Protein AF-K2MQB1-F1 (afdb_monomer)

Foldseek 3Di:
DAQWWFWWAAPNDIFIDRDPVRCVVRVTHTDGTDGDDDLQPPDLPQQPDDQQQFWFWWDDDPDIFIDSDPRVCVNVSTHTPGTDGD

Nearest PDB structures (foldseek):
  4hgu-assembly1_A  TM=8.302E-01  e=1.096E-01  Galleria mellonella
  1gph-assembly1_1  TM=7.664E-01  e=2.866E+00  Bacillus subtilis
  4xwj-assembly1_B  TM=3.322E-01  e=8.181E+00  Escherichia coli K-12

Secondary structure (DSSP, 8-state):
-----EEEEETTEEEEESSHHHHHHTT-EEEEES----TT---------------EEEEETTEEEEESSHHHHHHTT-EEEEES--

Sequence (86 aa):
MEYRPVCARVAGRERTFGNMCAARAAGARFLHPGECRPQSNRPDRPQICTREYRPVCARRGGSVRTFGNACSARAEGYRVLGPGAC

Radius of gyration: 17.72 Å; Cα contacts (8 Å, |Δi|>4): 165; chains: 1; bounding box: 41×20×48 Å

InterPro domains:
  IPR002350 Kazal domain [PF07648] (46-74)
  IPR002350 Kazal domain [PS51465] (1-38)
  IPR036058 Kazal domain superfamily [SSF100895] (2-38)
  IPR036058 Kazal domain superfamily [SSF100895] (43-86)
  IPR053265 Serine protease inhibitor [PTHR21131] (35-85)

pLDDT: mean 82.73, std 11.7, range [46.97, 93.75]

Solvent-accessible surface area (backbone atoms only — not comparable to full-atom values): 5053 Å² total; per-residue (Å²): 135,76,84,49,36,21,16,20,38,39,96,90,40,80,40,61,24,58,19,65,67,59,26,53,76,64,68,25,48,79,75,50,84,37,63,55,74,62,88,75,76,60,77,92,55,89,63,89,58,74,91,59,81,49,41,18,19,23,35,47,93,94,48,74,49,63,26,57,21,66,54,56,30,48,58,76,54,27,46,75,77,44,84,38,74,112

Structure (mmCIF, N/CA/C/O backbone):
data_AF-K2MQB1-F1
#
_entry.id   AF-K2MQB1-F1
#
loop_
_atom_site.group_PDB
_atom_site.id
_atom_site.type_symbol
_atom_site.label_atom_id
_atom_site.label_alt_id
_atom_site.label_comp_id
_atom_site.label_asym_id
_atom_site.label_entity_id
_atom_site.label_seq_id
_atom_site.pdbx_PDB_ins_code
_atom_site.Cartn_x
_atom_site.Cartn_y
_atom_site.Cartn_z
_atom_site.occupancy
_atom_site.B_iso_or_equiv
_atom_site.auth_seq_id
_atom_site.auth_comp_id
_atom_site.auth_asym_id
_atom_site.auth_atom_id
_atom_site.pdbx_PDB_model_num
ATOM 1 N N . MET A 1 1 ? -1.162 -5.354 -30.795 1.00 63.53 1 MET A N 1
ATOM 2 C CA . MET A 1 1 ? -0.636 -5.574 -29.428 1.00 63.53 1 MET A CA 1
ATOM 3 C C . MET A 1 1 ? -1.774 -6.083 -28.571 1.00 63.53 1 MET A C 1
ATOM 5 O O . MET A 1 1 ? -2.805 -5.429 -28.535 1.00 63.53 1 MET A O 1
ATOM 9 N N . GLU A 1 2 ? -1.616 -7.238 -27.931 1.00 80.88 2 GLU A N 1
ATOM 10 C CA . GLU A 1 2 ? -2.664 -7.808 -27.080 1.00 80.88 2 GLU A CA 1
ATOM 11 C C . GLU A 1 2 ? -2.536 -7.286 -25.641 1.00 80.88 2 GLU A C 1
ATOM 13 O O . GLU A 1 2 ? -1.425 -7.168 -25.109 1.00 80.88 2 GLU A O 1
ATOM 18 N N . TYR A 1 3 ? -3.668 -6.935 -25.030 1.00 84.62 3 TYR A N 1
ATOM 19 C CA . TYR A 1 3 ? -3.736 -6.465 -23.649 1.00 84.62 3 TYR A CA 1
ATOM 20 C C . TY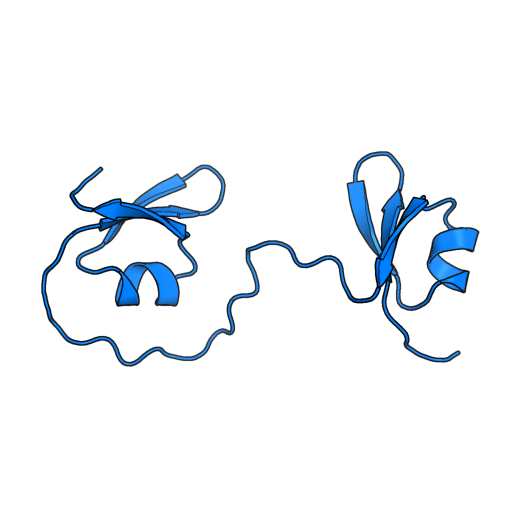R A 1 3 ? -3.819 -7.671 -22.705 1.00 84.62 3 TYR A C 1
ATOM 22 O O . TYR A 1 3 ? -4.861 -8.306 -22.567 1.00 84.62 3 TYR A O 1
ATOM 30 N N . ARG A 1 4 ? -2.692 -8.001 -22.073 1.00 90.31 4 ARG A N 1
ATOM 31 C CA . ARG A 1 4 ? -2.546 -9.074 -21.080 1.00 90.31 4 ARG A CA 1
ATOM 32 C C . ARG A 1 4 ? -1.786 -8.514 -19.880 1.00 90.31 4 ARG A C 1
ATOM 34 O O . ARG A 1 4 ? -0.575 -8.726 -19.795 1.00 90.31 4 ARG A O 1
ATOM 41 N N . PRO A 1 5 ? -2.442 -7.742 -19.000 1.00 90.62 5 PRO A N 1
ATOM 42 C CA . PRO A 1 5 ? -1.742 -6.933 -18.020 1.00 90.62 5 PRO A CA 1
ATOM 43 C C . PRO A 1 5 ? -0.891 -7.796 -17.086 1.00 90.62 5 PRO A C 1
ATOM 45 O O . PRO A 1 5 ? -1.285 -8.901 -16.712 1.00 90.62 5 PRO A O 1
ATOM 48 N N . VAL A 1 6 ? 0.282 -7.287 -16.716 1.00 92.44 6 VAL A N 1
ATOM 49 C CA . VAL A 1 6 ? 1.181 -7.915 -15.741 1.00 92.44 6 VAL A CA 1
ATOM 50 C C . VAL A 1 6 ? 1.652 -6.892 -14.719 1.00 92.44 6 VAL A C 1
ATOM 52 O O . VAL A 1 6 ? 1.859 -5.717 -15.042 1.00 92.44 6 VAL A O 1
ATOM 55 N N . CYS A 1 7 ? 1.866 -7.354 -13.493 1.00 93.00 7 CYS A N 1
ATOM 56 C CA . CYS A 1 7 ? 2.454 -6.560 -12.440 1.00 93.00 7 CYS A CA 1
ATOM 57 C C . CYS A 1 7 ? 3.955 -6.824 -12.420 1.00 93.00 7 CYS A C 1
ATOM 59 O O . CYS A 1 7 ? 4.400 -7.972 -12.310 1.00 93.00 7 CYS A O 1
ATOM 61 N N . ALA A 1 8 ? 4.744 -5.762 -12.557 1.00 93.00 8 ALA A N 1
ATOM 62 C CA . ALA A 1 8 ? 6.195 -5.847 -12.547 1.00 93.00 8 ALA A CA 1
ATOM 63 C C . ALA A 1 8 ? 6.810 -4.670 -11.781 1.00 93.00 8 ALA A C 1
ATOM 65 O O . ALA A 1 8 ? 6.237 -3.582 -11.703 1.00 93.00 8 ALA A O 1
ATOM 66 N N . ARG A 1 9 ? 7.994 -4.881 -11.204 1.00 92.44 9 ARG A N 1
ATOM 67 C CA . ARG A 1 9 ? 8.744 -3.855 -10.473 1.00 92.44 9 ARG A CA 1
ATOM 68 C C . ARG A 1 9 ? 9.765 -3.188 -11.386 1.00 92.44 9 ARG A C 1
ATOM 70 O O . ARG A 1 9 ? 10.621 -3.871 -11.940 1.00 92.44 9 ARG A O 1
ATOM 77 N N . VAL A 1 10 ? 9.719 -1.863 -11.490 1.00 93.25 10 VAL A N 1
ATOM 78 C CA . VAL A 1 10 ? 10.662 -1.040 -12.261 1.00 93.25 10 VAL A CA 1
ATOM 79 C C . VAL A 1 10 ? 11.202 0.076 -11.369 1.00 93.25 10 VAL A C 1
ATOM 81 O O . VAL A 1 10 ? 10.428 0.750 -10.693 1.00 93.25 10 VAL A O 1
ATOM 84 N N . ALA A 1 11 ? 12.528 0.240 -11.311 1.00 88.69 11 ALA A N 1
ATOM 85 C CA . ALA A 1 11 ? 13.186 1.260 -10.478 1.00 88.69 11 ALA A CA 1
ATOM 86 C C . ALA A 1 11 ? 12.665 1.307 -9.018 1.00 88.69 11 ALA A C 1
ATOM 88 O O . ALA A 1 11 ? 12.399 2.370 -8.463 1.00 88.69 11 ALA A O 1
ATOM 89 N N . GLY A 1 12 ? 12.441 0.134 -8.411 1.00 84.88 12 GLY A N 1
ATOM 90 C CA . GLY A 1 12 ? 11.960 0.008 -7.028 1.00 84.88 12 GLY A CA 1
ATOM 91 C C . GLY A 1 12 ? 10.454 0.215 -6.810 1.00 84.88 12 GLY A C 1
ATOM 92 O O . GLY A 1 12 ? 9.988 -0.008 -5.697 1.00 84.88 12 GLY A O 1
ATOM 93 N N . ARG A 1 13 ? 9.669 0.569 -7.839 1.00 86.88 13 ARG A N 1
ATOM 94 C CA . ARG A 1 13 ? 8.206 0.737 -7.749 1.00 86.88 13 ARG A CA 1
ATOM 95 C C . ARG A 1 13 ? 7.459 -0.353 -8.512 1.00 86.88 13 ARG A C 1
ATOM 97 O O . ARG A 1 13 ? 7.892 -0.782 -9.579 1.00 86.88 13 ARG A O 1
ATOM 104 N N . GLU A 1 14 ? 6.330 -0.798 -7.973 1.00 89.25 14 GLU A N 1
ATOM 105 C CA . GLU A 1 14 ? 5.429 -1.756 -8.626 1.00 89.25 14 GLU A CA 1
ATOM 106 C C . GLU A 1 14 ? 4.524 -1.011 -9.609 1.00 89.25 14 GLU A C 1
ATOM 108 O O . GLU A 1 14 ? 3.899 -0.011 -9.250 1.00 89.25 14 GLU A O 1
ATOM 113 N N . ARG A 1 15 ? 4.485 -1.456 -10.867 1.00 88.31 15 ARG A N 1
ATOM 114 C CA . ARG A 1 15 ? 3.729 -0.795 -11.932 1.00 88.31 15 ARG A CA 1
ATOM 115 C C . ARG A 1 15 ? 3.051 -1.819 -12.835 1.00 88.31 15 ARG A C 1
ATOM 117 O O . ARG A 1 15 ? 3.626 -2.858 -13.158 1.00 88.31 15 ARG A O 1
ATOM 124 N N . THR A 1 16 ? 1.828 -1.508 -13.256 1.00 90.81 16 THR A N 1
ATOM 125 C CA . THR A 1 16 ? 1.091 -2.314 -14.234 1.00 90.81 16 THR A CA 1
ATOM 126 C C . THR A 1 16 ? 1.640 -2.062 -15.631 1.00 90.81 16 THR A C 1
ATOM 128 O O . THR A 1 16 ? 1.775 -0.914 -16.055 1.00 90.81 16 THR A O 1
ATOM 131 N N . PHE A 1 17 ? 1.916 -3.136 -16.360 1.00 92.25 17 PHE A N 1
ATOM 132 C CA . PHE A 1 17 ? 2.270 -3.101 -17.775 1.00 92.25 17 PHE A CA 1
ATOM 133 C C . PHE A 1 17 ? 1.165 -3.772 -18.581 1.00 92.25 17 PHE A C 1
ATOM 135 O O . PHE A 1 17 ? 0.637 -4.792 -18.153 1.00 92.25 17 PHE A O 1
ATOM 142 N N . GLY A 1 18 ? 0.824 -3.227 -19.753 1.00 91.75 18 GLY A N 1
ATOM 143 C CA . GLY A 1 18 ? -0.262 -3.756 -20.591 1.00 91.75 18 GLY A CA 1
ATOM 144 C C . GLY A 1 18 ? -0.007 -5.165 -21.137 1.00 91.75 18 GLY A C 1
ATOM 145 O O . GLY A 1 18 ? -0.950 -5.851 -21.512 1.00 91.75 18 GLY A O 1
ATOM 146 N N . ASN A 1 19 ? 1.254 -5.604 -21.170 1.00 91.25 19 ASN A N 1
ATOM 147 C CA . ASN A 1 19 ? 1.656 -6.980 -21.446 1.00 91.25 19 ASN A CA 1
ATOM 148 C C . ASN A 1 19 ? 3.087 -7.263 -20.964 1.00 91.25 19 ASN A C 1
ATOM 150 O O . ASN A 1 19 ? 3.831 -6.358 -20.575 1.00 91.25 19 ASN A O 1
ATOM 154 N N . MET A 1 20 ? 3.479 -8.539 -21.008 1.00 90.62 20 MET A N 1
ATOM 155 C CA . MET A 1 20 ? 4.816 -8.990 -20.613 1.00 90.62 20 MET A CA 1
ATOM 156 C C . MET A 1 20 ? 5.930 -8.394 -21.487 1.00 90.62 20 MET A C 1
ATOM 158 O O . MET A 1 20 ? 7.015 -8.114 -20.978 1.00 90.62 20 MET A O 1
ATOM 162 N N . CYS A 1 21 ? 5.671 -8.156 -22.778 1.00 92.00 21 CYS A N 1
ATOM 163 C CA . CYS A 1 21 ? 6.641 -7.523 -23.676 1.00 92.00 21 CYS A CA 1
ATOM 164 C C . CYS A 1 21 ? 6.950 -6.087 -23.235 1.00 92.00 21 CYS A C 1
ATOM 166 O O . CYS A 1 21 ? 8.117 -5.724 -23.118 1.00 92.00 21 CYS A O 1
ATOM 168 N N . ALA A 1 22 ? 5.922 -5.303 -22.903 1.00 91.62 22 ALA A N 1
ATOM 169 C CA . ALA A 1 22 ? 6.070 -3.945 -22.388 1.00 91.62 22 ALA A CA 1
ATOM 170 C C . ALA A 1 22 ? 6.815 -3.912 -21.043 1.00 91.62 22 ALA A C 1
ATOM 172 O O . ALA A 1 22 ? 7.637 -3.026 -20.818 1.00 91.62 22 ALA A O 1
ATOM 173 N N . ALA A 1 23 ? 6.572 -4.893 -20.165 1.00 91.69 23 ALA A N 1
ATOM 174 C CA . ALA A 1 23 ? 7.311 -5.027 -18.909 1.00 91.69 23 ALA A CA 1
ATOM 175 C C . ALA A 1 23 ? 8.808 -5.279 -19.152 1.00 91.69 23 ALA A C 1
ATOM 177 O O . ALA A 1 23 ? 9.650 -4.592 -18.576 1.00 91.69 23 ALA A O 1
ATOM 178 N N . ARG A 1 24 ? 9.149 -6.216 -20.047 1.00 90.50 24 ARG A N 1
ATOM 179 C CA . ARG A 1 24 ? 10.547 -6.530 -20.387 1.00 90.50 24 ARG A CA 1
ATOM 180 C C . ARG A 1 24 ? 11.263 -5.367 -21.066 1.00 90.50 24 ARG A C 1
ATOM 182 O O . ARG A 1 24 ? 12.392 -5.073 -20.693 1.00 90.50 24 ARG A O 1
ATOM 189 N N . ALA A 1 25 ? 10.605 -4.681 -22.002 1.00 92.19 25 ALA A N 1
ATOM 190 C CA . ALA A 1 25 ? 11.168 -3.512 -22.680 1.00 92.19 25 ALA A CA 1
ATOM 191 C C . ALA A 1 25 ? 11.525 -2.381 -21.697 1.00 92.19 25 ALA A C 1
ATOM 193 O O . ALA A 1 25 ? 12.496 -1.664 -21.903 1.00 92.19 25 ALA A O 1
ATOM 194 N N . ALA A 1 26 ? 10.774 -2.257 -20.599 1.00 90.50 26 ALA A N 1
ATOM 195 C CA . ALA A 1 26 ? 11.040 -1.297 -19.531 1.00 90.50 26 ALA A CA 1
ATOM 196 C C . ALA A 1 26 ? 12.037 -1.795 -18.463 1.00 90.50 26 ALA A C 1
ATOM 198 O O . ALA A 1 26 ? 12.199 -1.132 -17.437 1.00 90.50 26 ALA A O 1
ATOM 199 N N . GLY A 1 27 ? 12.651 -2.972 -18.638 1.00 92.94 27 GLY A N 1
ATOM 200 C CA . GLY A 1 27 ? 13.525 -3.584 -17.630 1.00 92.94 27 GLY A CA 1
ATOM 201 C C . GLY A 1 27 ? 12.798 -3.947 -16.329 1.00 92.94 27 GLY A C 1
ATOM 202 O O . GLY A 1 27 ? 13.414 -4.025 -15.267 1.00 92.94 27 GLY A O 1
ATOM 203 N N . ALA A 1 28 ? 11.476 -4.127 -16.379 1.00 93.75 28 AL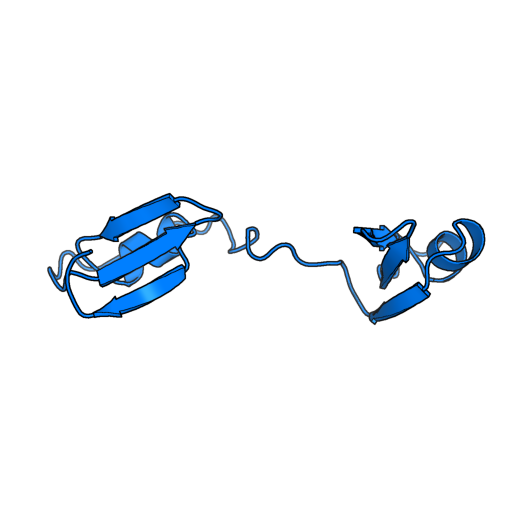A A N 1
ATOM 204 C CA . ALA A 1 28 ? 10.682 -4.419 -15.200 1.00 93.75 28 ALA A CA 1
ATOM 205 C C . ALA A 1 28 ? 10.785 -5.904 -14.824 1.00 93.75 28 ALA A C 1
ATOM 207 O O . ALA A 1 28 ? 10.634 -6.798 -15.661 1.00 93.75 28 ALA A O 1
ATOM 208 N N . ARG A 1 29 ? 10.991 -6.183 -13.535 1.00 92.62 29 ARG A N 1
ATOM 209 C CA . ARG A 1 29 ? 11.003 -7.544 -12.994 1.00 92.62 29 ARG A CA 1
ATOM 210 C C . ARG A 1 29 ? 9.572 -8.026 -12.798 1.00 92.62 29 ARG A C 1
ATOM 212 O O . ARG A 1 29 ? 8.847 -7.463 -11.982 1.00 92.62 29 ARG A O 1
ATOM 219 N N . PHE A 1 30 ? 9.177 -9.062 -13.532 1.00 92.31 30 PHE A N 1
ATOM 220 C CA . PHE A 1 30 ? 7.859 -9.684 -13.399 1.00 92.31 30 PHE A CA 1
ATOM 221 C C . PHE A 1 30 ? 7.598 -10.150 -11.958 1.00 92.31 30 PHE A C 1
ATOM 223 O O . PHE A 1 30 ? 8.475 -10.752 -11.337 1.00 92.31 30 PHE A O 1
ATOM 230 N N . LEU A 1 31 ? 6.395 -9.867 -11.451 1.00 90.44 31 LEU A N 1
ATOM 231 C CA . LEU A 1 31 ? 5.927 -10.298 -10.134 1.00 90.44 31 LEU A CA 1
ATOM 232 C C . LEU A 1 31 ? 4.787 -11.312 -10.269 1.00 90.44 31 LEU A C 1
ATOM 234 O O . LEU A 1 31 ? 4.937 -12.456 -9.854 1.00 90.44 31 LEU A O 1
ATOM 238 N N . HIS A 1 32 ? 3.660 -10.900 -10.857 1.00 89.06 32 HIS A N 1
ATOM 239 C CA . HIS A 1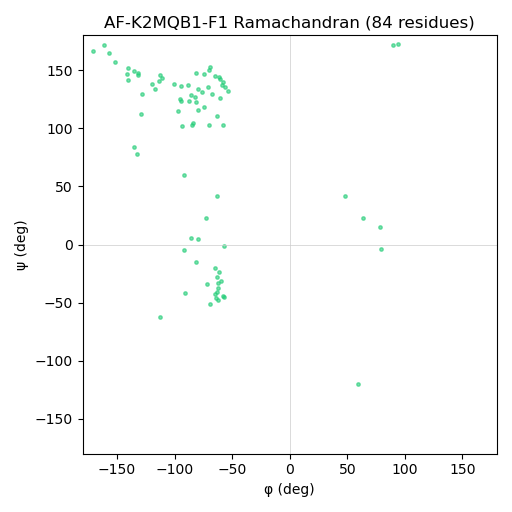 32 ? 2.477 -11.743 -11.031 1.00 89.06 32 HIS A CA 1
ATOM 240 C C . HIS A 1 32 ? 1.659 -11.321 -12.266 1.00 89.06 32 HIS A C 1
ATOM 242 O O . HIS A 1 32 ? 1.758 -10.172 -12.715 1.00 89.06 32 HIS A O 1
ATOM 248 N N . PRO A 1 33 ? 0.844 -12.226 -12.840 1.00 86.25 33 PRO A N 1
ATOM 249 C CA . PRO A 1 33 ? -0.081 -11.872 -13.911 1.00 86.25 33 PRO A CA 1
ATOM 250 C C . PRO A 1 33 ? -1.214 -10.976 -13.387 1.00 86.25 33 PRO A C 1
ATOM 252 O O . PRO A 1 33 ? -1.586 -11.045 -12.214 1.00 86.25 33 PRO A O 1
ATOM 255 N N . GLY A 1 34 ? -1.773 -10.143 -14.261 1.00 87.25 34 GLY A N 1
ATOM 256 C CA . GLY A 1 34 ? -2.764 -9.128 -13.912 1.00 87.25 34 GLY A CA 1
ATOM 257 C C . GLY A 1 34 ? -2.143 -7.783 -13.536 1.00 87.25 34 GLY A C 1
ATOM 258 O O . GLY A 1 34 ? -0.934 -7.636 -13.404 1.00 87.25 34 GLY A O 1
ATOM 259 N N . GLU A 1 35 ? -2.984 -6.773 -13.378 1.00 88.69 35 GLU A N 1
ATOM 260 C CA . GLU A 1 35 ? -2.580 -5.435 -12.947 1.00 88.69 35 GLU A CA 1
ATOM 261 C C . GLU A 1 35 ? -2.028 -5.415 -11.513 1.00 88.69 35 GLU A C 1
ATOM 263 O O . GLU A 1 35 ? -2.501 -6.144 -10.637 1.00 88.69 35 GLU A O 1
ATOM 268 N N . CYS A 1 36 ? -1.040 -4.551 -11.253 1.00 85.81 36 CYS A N 1
ATOM 269 C CA . CYS A 1 36 ? -0.666 -4.226 -9.885 1.00 85.81 36 CYS A CA 1
ATOM 270 C C . CYS A 1 36 ? -1.871 -3.549 -9.236 1.00 85.81 36 CYS A C 1
ATOM 272 O O . CYS A 1 36 ? -2.227 -2.429 -9.601 1.00 85.81 36 CYS A O 1
ATOM 274 N N . ARG A 1 37 ? -2.516 -4.231 -8.288 1.00 72.62 37 ARG A N 1
ATOM 275 C CA . ARG A 1 37 ? -3.623 -3.660 -7.524 1.00 72.62 37 ARG A CA 1
ATOM 276 C C . ARG A 1 37 ? -3.054 -2.853 -6.361 1.00 72.62 37 ARG A C 1
ATOM 278 O O . ARG A 1 37 ? -2.660 -3.460 -5.362 1.00 72.62 37 ARG A O 1
ATOM 285 N N . PRO A 1 38 ? -3.047 -1.506 -6.405 1.00 60.78 38 PRO A N 1
ATOM 286 C CA . PRO A 1 38 ? -3.019 -0.769 -5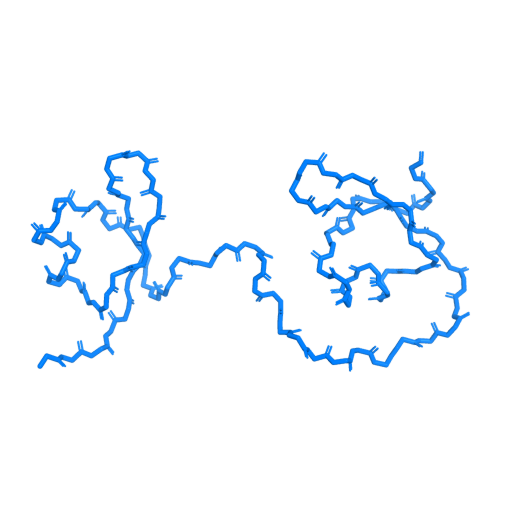.156 1.00 60.78 38 PRO A CA 1
ATOM 287 C C . PRO A 1 38 ? -4.246 -1.214 -4.353 1.00 60.78 38 PRO A C 1
ATOM 289 O O . PRO A 1 38 ? -5.338 -1.368 -4.905 1.00 60.78 38 PRO A O 1
ATOM 292 N N . GLN A 1 39 ? -4.104 -1.392 -3.038 1.00 53.88 39 GLN A N 1
ATOM 293 C CA . GLN A 1 39 ? -5.223 -1.736 -2.141 1.00 53.88 39 GLN A CA 1
ATOM 294 C C . GLN A 1 39 ? -6.395 -0.726 -2.188 1.00 53.88 39 GLN A C 1
ATOM 296 O O . GLN A 1 39 ? -7.392 -0.922 -1.499 1.00 53.88 39 GLN A O 1
ATOM 301 N N . SER A 1 40 ? -6.285 0.340 -2.988 1.00 53.88 40 SER A N 1
ATOM 302 C CA . SER A 1 40 ? -7.279 1.392 -3.161 1.00 53.88 40 SER A CA 1
ATOM 303 C C . SER A 1 40 ? -8.417 1.062 -4.134 1.00 53.88 40 SER A C 1
ATOM 305 O O . SER A 1 40 ? -9.422 1.760 -4.080 1.00 53.88 40 SER A O 1
ATOM 307 N N . ASN A 1 41 ? -8.320 0.030 -4.981 1.00 47.91 41 ASN A N 1
ATOM 308 C CA . ASN A 1 41 ? -9.426 -0.354 -5.873 1.00 47.91 41 ASN A CA 1
ATOM 309 C C . ASN A 1 41 ? -10.330 -1.406 -5.216 1.00 47.91 41 ASN A C 1
ATOM 311 O O . ASN A 1 41 ? -10.512 -2.512 -5.731 1.00 47.91 41 ASN A O 1
ATOM 315 N N . ARG A 1 42 ? -10.921 -1.071 -4.061 1.00 55.00 42 ARG A N 1
ATOM 316 C CA . ARG A 1 42 ? -12.223 -1.676 -3.759 1.00 55.00 42 ARG A CA 1
ATOM 317 C C . ARG A 1 42 ? -13.229 -1.039 -4.712 1.00 55.00 42 ARG A C 1
ATOM 319 O O . ARG A 1 42 ? -13.148 0.169 -4.916 1.00 55.00 42 ARG A O 1
ATOM 326 N N . PRO A 1 43 ? -14.116 -1.834 -5.329 1.00 46.97 43 PRO A N 1
ATOM 327 C CA . PRO A 1 43 ? -15.116 -1.289 -6.224 1.00 46.97 43 PRO A CA 1
ATOM 328 C C . PRO A 1 43 ? -15.881 -0.201 -5.474 1.00 46.97 43 PRO A C 1
ATOM 330 O O . PRO A 1 43 ? -16.316 -0.438 -4.345 1.00 46.97 43 PRO A O 1
ATOM 333 N N . ASP A 1 44 ? -16.032 0.952 -6.120 1.00 51.19 44 ASP A N 1
ATOM 334 C CA . ASP A 1 44 ? -16.905 2.080 -5.768 1.00 51.19 44 ASP A CA 1
ATOM 335 C C . ASP A 1 44 ? -18.387 1.650 -5.819 1.00 51.19 44 ASP A C 1
ATOM 337 O O . ASP A 1 44 ? -19.257 2.296 -6.388 1.00 51.19 44 ASP A O 1
ATOM 341 N N . ARG A 1 45 ? -18.689 0.447 -5.321 1.00 55.00 45 ARG A N 1
ATOM 342 C CA . ARG A 1 45 ? -20.053 -0.023 -5.192 1.00 55.00 45 ARG A CA 1
ATOM 343 C C . ARG A 1 45 ? -20.592 0.598 -3.913 1.00 55.00 45 ARG A C 1
ATOM 345 O O . ARG A 1 45 ? -20.007 0.337 -2.856 1.00 55.00 45 ARG A O 1
ATOM 352 N N . PRO A 1 46 ? -21.701 1.353 -3.977 1.00 54.78 46 PRO A N 1
ATOM 353 C CA . PRO A 1 46 ? -22.405 1.768 -2.779 1.00 54.78 46 PRO A CA 1
ATOM 354 C C . PRO A 1 46 ? -22.799 0.501 -2.017 1.00 54.78 46 PRO A C 1
ATOM 356 O O . PRO A 1 46 ? -23.689 -0.246 -2.422 1.00 54.78 46 PRO A O 1
ATOM 359 N N . GLN A 1 47 ? -22.065 0.195 -0.948 1.00 64.88 47 GLN A N 1
ATOM 360 C CA . GLN A 1 47 ? -22.441 -0.876 -0.040 1.00 64.88 47 GLN A CA 1
ATOM 361 C C . GLN A 1 47 ? -23.607 -0.356 0.791 1.00 64.88 47 GLN A C 1
ATOM 363 O O . GLN A 1 47 ? -23.475 0.631 1.513 1.00 64.88 47 GLN A O 1
ATOM 368 N N . ILE A 1 48 ? -24.755 -1.020 0.679 1.00 72.62 48 ILE A N 1
ATOM 369 C CA . ILE A 1 48 ? -25.875 -0.788 1.585 1.00 72.62 48 ILE A CA 1
ATOM 370 C C . ILE A 1 48 ? -25.454 -1.352 2.940 1.00 72.62 48 ILE A C 1
ATOM 372 O O . ILE A 1 48 ? -25.421 -2.565 3.142 1.00 72.62 48 ILE A O 1
ATOM 376 N N . CYS A 1 49 ? -25.078 -0.463 3.852 1.00 76.69 49 CYS A N 1
ATOM 377 C CA . CYS A 1 49 ? -24.703 -0.827 5.207 1.00 76.69 49 CYS A CA 1
ATOM 378 C C . CYS A 1 49 ? -25.908 -0.706 6.136 1.00 76.69 49 CYS A C 1
ATOM 380 O O . CYS A 1 49 ? -26.645 0.280 6.107 1.00 76.69 49 CYS A O 1
ATOM 382 N N . THR A 1 50 ? -26.087 -1.698 7.003 1.00 78.38 50 THR A N 1
ATOM 383 C CA . THR A 1 50 ? -27.023 -1.611 8.124 1.00 78.38 50 THR A CA 1
ATOM 384 C C . THR A 1 50 ? -26.610 -0.463 9.048 1.00 78.38 50 THR A C 1
ATOM 386 O O . THR A 1 50 ? -25.420 -0.255 9.284 1.00 78.38 50 THR A O 1
ATOM 389 N N . ARG A 1 51 ? -27.573 0.257 9.640 1.00 80.62 51 ARG A N 1
ATOM 390 C CA . ARG A 1 51 ? -27.310 1.290 10.673 1.00 80.62 51 ARG A CA 1
ATOM 391 C C . ARG A 1 51 ? -26.896 0.705 12.031 1.00 80.62 51 ARG A C 1
ATOM 393 O O . ARG A 1 51 ? -27.054 1.342 13.065 1.00 80.62 51 ARG A O 1
ATOM 400 N N . GLU A 1 52 ? -26.378 -0.515 12.036 1.00 85.69 52 GLU A N 1
ATOM 401 C CA . GLU A 1 52 ? -25.848 -1.124 13.244 1.00 85.69 52 GLU A CA 1
ATOM 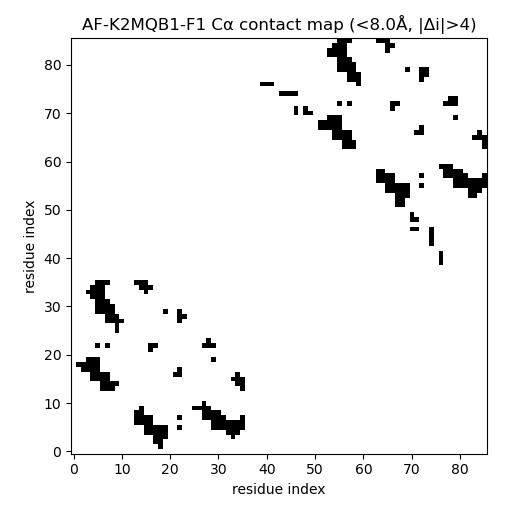402 C C . GLU A 1 52 ? -24.593 -0.361 13.680 1.00 85.69 52 GLU A C 1
ATOM 404 O O . GLU A 1 52 ? -23.688 -0.129 12.873 1.00 85.69 52 GLU A O 1
ATOM 409 N N . TYR A 1 53 ? -24.554 0.030 14.952 1.00 86.94 53 TYR A N 1
ATOM 410 C CA . TYR A 1 53 ? -23.406 0.693 15.552 1.00 86.94 53 TYR A CA 1
ATOM 411 C C . TYR A 1 53 ? -22.497 -0.350 16.212 1.00 86.94 53 TYR A C 1
ATOM 413 O O . TYR A 1 53 ? -22.778 -0.854 17.297 1.00 86.94 53 TYR A O 1
ATOM 421 N N . ARG A 1 54 ? -21.406 -0.691 15.527 1.00 88.25 54 ARG A N 1
ATOM 422 C CA . ARG A 1 54 ? -20.323 -1.572 15.984 1.00 88.25 54 ARG A CA 1
ATOM 423 C C . ARG A 1 54 ? -18.994 -0.914 15.621 1.00 88.25 54 ARG A C 1
ATOM 425 O O . ARG A 1 54 ? -18.464 -1.212 14.548 1.00 88.25 54 ARG A O 1
ATOM 432 N N . PRO A 1 55 ? -18.480 0.008 16.452 1.00 90.00 55 PRO A N 1
ATOM 433 C CA . PRO A 1 55 ? -17.353 0.842 16.075 1.00 90.00 55 PRO A CA 1
ATOM 434 C C . PRO A 1 55 ? -16.133 -0.007 15.723 1.00 90.00 55 PRO A C 1
ATOM 436 O O . PRO A 1 55 ? -15.830 -0.991 16.402 1.00 90.00 55 PRO A O 1
ATOM 439 N N . VAL A 1 56 ? -15.445 0.366 14.646 1.00 91.00 56 VAL A N 1
ATOM 440 C CA . VAL A 1 56 ? -14.203 -0.282 14.223 1.00 91.00 56 VAL A CA 1
ATOM 441 C C . VAL A 1 56 ? -13.124 0.738 13.923 1.00 91.00 56 VAL A C 1
ATOM 443 O O . VAL A 1 56 ? -13.383 1.804 13.355 1.00 91.00 56 VAL A O 1
ATOM 446 N N . CYS A 1 57 ? -11.893 0.351 14.226 1.00 92.06 57 CYS A N 1
ATOM 447 C CA . CYS A 1 57 ? -10.719 1.116 13.890 1.00 92.06 57 CYS A CA 1
ATOM 448 C C . CYS A 1 57 ? -10.269 0.722 12.486 1.00 92.06 57 CYS A C 1
ATOM 450 O O . CYS A 1 57 ? -10.035 -0.460 12.215 1.00 92.06 57 CYS A O 1
ATOM 452 N N . ALA A 1 58 ? -10.163 1.680 11.564 1.00 88.31 58 ALA A N 1
ATOM 453 C CA . ALA A 1 58 ? -9.783 1.397 10.186 1.00 88.31 58 ALA A CA 1
ATOM 454 C C . ALA A 1 58 ? -8.747 2.389 9.645 1.00 88.31 58 ALA A C 1
ATOM 456 O O . ALA A 1 58 ? -8.704 3.557 10.018 1.00 88.31 58 ALA A O 1
ATOM 457 N N . ARG A 1 59 ? -7.902 1.914 8.728 1.00 86.94 59 ARG A N 1
ATOM 458 C CA . ARG A 1 59 ? -6.786 2.659 8.134 1.00 86.94 59 ARG A CA 1
ATOM 459 C C . ARG A 1 59 ? -6.937 2.791 6.627 1.00 86.94 59 ARG A C 1
ATOM 461 O O . ARG A 1 59 ? -7.224 1.806 5.947 1.00 86.94 59 ARG A O 1
ATOM 468 N N . ARG A 1 60 ? -6.635 3.973 6.097 1.00 82.88 60 ARG A N 1
ATOM 469 C CA . ARG A 1 60 ? -6.451 4.221 4.664 1.00 82.88 60 ARG A CA 1
ATOM 470 C C . ARG A 1 60 ? -5.124 4.945 4.454 1.00 82.88 60 ARG A C 1
ATOM 472 O O . ARG A 1 60 ? -4.957 6.083 4.879 1.00 82.88 60 ARG A O 1
ATOM 479 N N . GLY A 1 61 ? -4.167 4.268 3.819 1.00 79.06 61 GLY A N 1
ATOM 480 C CA . GLY A 1 61 ? -2.804 4.789 3.684 1.00 79.06 61 GLY A CA 1
ATOM 481 C C . GLY A 1 61 ? -2.162 5.031 5.055 1.00 79.06 61 GLY A C 1
ATOM 482 O O . GLY A 1 61 ? -2.040 4.091 5.841 1.00 79.06 61 GLY A O 1
ATOM 483 N N . GLY A 1 62 ? -1.781 6.282 5.332 1.00 77.06 62 GLY A N 1
ATOM 484 C CA . GLY A 1 62 ? -1.226 6.726 6.618 1.00 77.06 62 GLY A CA 1
ATOM 485 C C . GLY A 1 62 ? -2.256 7.251 7.626 1.00 77.06 62 GLY A C 1
ATOM 486 O O . GLY A 1 62 ? -1.887 7.550 8.756 1.00 77.06 62 GLY A O 1
ATOM 487 N N . SER A 1 63 ? -3.534 7.361 7.252 1.00 80.75 63 SER A N 1
ATOM 488 C CA . SER A 1 63 ? -4.581 7.904 8.124 1.00 80.75 63 SER A CA 1
ATOM 489 C C . SER A 1 63 ? -5.411 6.793 8.755 1.00 80.75 63 SER A C 1
ATOM 491 O O . SER A 1 63 ? -5.805 5.833 8.085 1.00 80.75 63 SER A O 1
ATOM 493 N N . VAL A 1 64 ? -5.718 6.950 10.038 1.00 89.12 64 VAL A N 1
ATOM 494 C CA . VAL A 1 64 ? -6.542 6.035 10.830 1.00 89.12 64 VAL A CA 1
ATOM 495 C C . VAL A 1 64 ? -7.796 6.785 11.284 1.00 89.12 64 VAL A C 1
ATOM 497 O O . VAL A 1 64 ? -7.705 7.940 11.690 1.00 89.12 64 VAL A O 1
ATOM 500 N N . ARG A 1 65 ? -8.971 6.165 11.145 1.00 87.62 65 ARG A N 1
ATOM 501 C CA . ARG A 1 65 ? -10.265 6.730 11.556 1.00 87.62 65 ARG A CA 1
ATOM 502 C C . ARG A 1 65 ? -11.151 5.648 12.163 1.00 87.62 65 ARG A C 1
ATOM 504 O O . ARG A 1 65 ? -11.131 4.494 11.725 1.00 87.62 65 ARG A O 1
ATOM 511 N N . THR A 1 66 ? -11.958 6.063 13.129 1.00 89.50 66 THR A N 1
ATOM 512 C CA . THR A 1 66 ? -13.009 5.241 13.727 1.00 89.50 66 THR A CA 1
ATOM 513 C C . THR A 1 66 ? -14.275 5.347 12.884 1.00 89.50 66 THR A C 1
ATOM 515 O O . THR A 1 66 ? -14.734 6.447 12.577 1.00 89.50 66 THR A O 1
ATOM 518 N N . PHE A 1 67 ? -14.838 4.203 12.504 1.00 88.75 67 PHE A N 1
ATOM 519 C CA . PHE A 1 67 ? -16.100 4.114 11.767 1.00 88.75 67 PHE A CA 1
ATOM 520 C C . PHE A 1 67 ? -17.166 3.489 12.645 1.00 88.75 67 PHE A C 1
ATOM 522 O O . PHE A 1 67 ? -16.869 2.570 13.401 1.00 88.75 67 PHE A O 1
ATOM 529 N N . GLY A 1 68 ? -18.418 3.925 12.489 1.00 86.56 68 GLY A N 1
ATOM 530 C CA . GLY A 1 68 ? -19.550 3.369 13.232 1.00 86.56 68 GLY A CA 1
ATOM 531 C C . GLY A 1 68 ? -19.800 1.883 12.960 1.00 86.56 68 GLY A C 1
ATOM 532 O O . GLY A 1 68 ? -20.369 1.215 13.8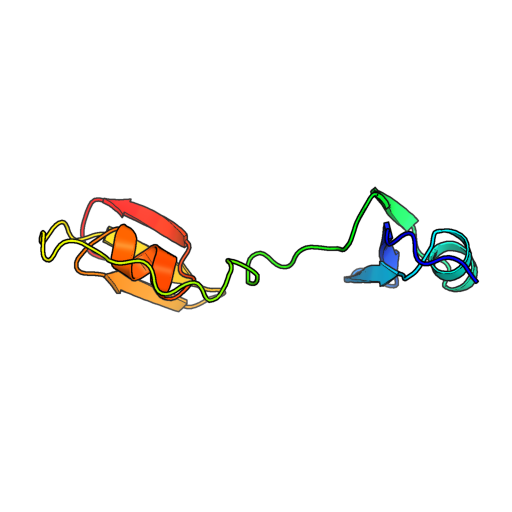13 1.00 86.56 68 GLY A O 1
ATOM 533 N N . ASN A 1 69 ? -19.357 1.350 11.813 1.00 85.56 69 ASN A N 1
ATOM 534 C CA . ASN A 1 69 ? -19.316 -0.088 11.546 1.00 85.56 69 ASN A CA 1
ATOM 535 C C . ASN A 1 69 ? -18.298 -0.482 10.461 1.00 85.56 69 ASN A C 1
ATOM 537 O O . ASN A 1 69 ? -17.809 0.340 9.680 1.00 85.56 69 ASN A O 1
ATOM 541 N N . ALA A 1 70 ? -17.993 -1.784 10.402 1.00 83.12 70 ALA A N 1
ATOM 542 C CA . ALA A 1 70 ? -17.073 -2.370 9.426 1.00 83.12 70 ALA A CA 1
ATOM 543 C C . ALA A 1 70 ? -17.537 -2.226 7.973 1.00 83.12 70 ALA A C 1
ATOM 545 O O . ALA A 1 70 ? -16.699 -2.206 7.070 1.00 83.12 70 ALA A O 1
ATOM 546 N N . CYS A 1 71 ? -18.847 -2.145 7.742 1.00 85.81 71 CYS A N 1
ATOM 547 C CA . CYS A 1 71 ? -19.390 -1.961 6.406 1.00 85.81 71 CYS A CA 1
ATOM 548 C C . CYS A 1 71 ? -19.072 -0.550 5.889 1.00 85.81 71 CYS A C 1
ATOM 550 O O . CYS A 1 71 ? -18.438 -0.435 4.844 1.00 85.81 71 CYS A O 1
ATOM 552 N N . SER A 1 72 ? -19.374 0.502 6.659 1.00 85.44 72 SER A N 1
ATOM 553 C CA . SER A 1 72 ? -19.057 1.900 6.343 1.00 85.44 72 SER A CA 1
ATOM 554 C C . SER A 1 72 ? -17.557 2.102 6.136 1.00 85.44 72 SER A C 1
ATOM 556 O O . SER A 1 72 ? -17.150 2.682 5.133 1.00 85.44 72 SER A O 1
ATOM 558 N N . ALA A 1 73 ? -16.718 1.520 7.004 1.00 84.44 73 ALA A N 1
ATOM 559 C CA . ALA A 1 73 ? -15.264 1.564 6.836 1.00 84.44 73 ALA A CA 1
ATOM 560 C C . ALA A 1 73 ? -14.819 0.991 5.479 1.00 84.44 73 ALA A C 1
ATOM 562 O O . ALA A 1 73 ? -13.995 1.578 4.782 1.00 84.44 73 ALA A O 1
ATOM 563 N N . ARG A 1 74 ? -15.367 -0.164 5.079 1.00 79.75 74 ARG A N 1
ATOM 564 C CA . ARG A 1 74 ? -15.030 -0.805 3.798 1.00 79.75 74 ARG A CA 1
ATOM 565 C C . ARG A 1 74 ? -15.617 -0.060 2.604 1.00 79.75 74 ARG A C 1
ATOM 567 O O . ARG A 1 74 ? -14.970 -0.060 1.559 1.00 79.75 74 ARG A O 1
ATOM 574 N N . ALA A 1 75 ? -16.801 0.532 2.757 1.00 79.31 75 ALA A N 1
ATOM 575 C CA . ALA A 1 75 ? -17.462 1.346 1.742 1.00 79.31 75 ALA A CA 1
ATOM 576 C C . ALA A 1 75 ? -16.636 2.598 1.415 1.00 79.31 75 ALA A C 1
ATOM 578 O O . ALA A 1 75 ? -16.429 2.901 0.249 1.00 79.31 75 ALA A O 1
ATOM 579 N N . GLU A 1 76 ? -16.052 3.247 2.427 1.00 78.00 76 GLU A N 1
ATOM 580 C CA . GLU A 1 76 ? -15.151 4.400 2.255 1.00 78.00 76 GLU A CA 1
ATOM 581 C C . GLU A 1 76 ? -13.708 4.010 1.858 1.00 78.00 76 GLU A C 1
ATOM 583 O O . GLU A 1 76 ? -12.812 4.856 1.774 1.00 78.00 76 GLU A O 1
ATOM 588 N N . GLY A 1 77 ? -13.449 2.719 1.624 1.00 78.31 77 GLY A N 1
ATOM 589 C CA . GLY A 1 77 ? -12.140 2.220 1.197 1.00 78.31 77 GLY A CA 1
ATOM 590 C C . GLY A 1 77 ? -11.104 2.093 2.318 1.00 78.31 77 GLY A C 1
ATOM 591 O O . GLY A 1 77 ? -9.916 1.922 2.042 1.00 78.31 77 G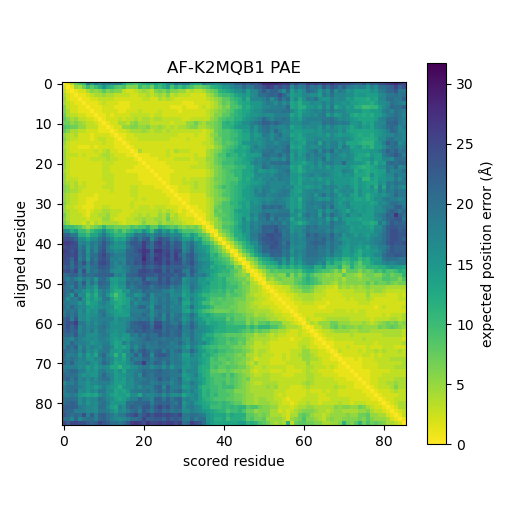LY A O 1
ATOM 592 N N . TYR A 1 78 ? -11.519 2.134 3.584 1.00 83.75 78 TYR A N 1
ATOM 593 C CA . TYR A 1 78 ? -10.641 1.871 4.719 1.00 83.75 78 TYR A CA 1
ATOM 594 C C . TYR A 1 78 ? -10.476 0.360 4.954 1.00 83.75 78 TYR A C 1
ATOM 596 O O . TYR A 1 78 ? -11.356 -0.473 4.704 1.00 83.75 78 TYR A O 1
ATOM 604 N N . ARG A 1 79 ? -9.297 -0.029 5.442 1.00 82.75 79 ARG A N 1
ATOM 605 C CA . ARG A 1 79 ? -8.996 -1.386 5.903 1.00 82.75 79 ARG A CA 1
ATOM 606 C C . ARG A 1 79 ? -9.168 -1.436 7.417 1.00 82.75 79 ARG A C 1
ATOM 608 O O . ARG A 1 79 ? -8.418 -0.786 8.135 1.00 82.75 79 ARG A O 1
ATOM 615 N N . VAL A 1 80 ? -10.139 -2.218 7.883 1.00 85.31 80 VAL A N 1
ATOM 616 C CA . VAL A 1 80 ? -10.367 -2.459 9.315 1.00 85.31 80 VAL A CA 1
ATOM 617 C C . VAL A 1 80 ? -9.121 -3.104 9.931 1.00 85.31 80 VAL A C 1
ATOM 619 O O . VAL A 1 80 ? -8.627 -4.100 9.405 1.00 85.31 80 VAL A O 1
ATOM 622 N N . LEU A 1 81 ? -8.611 -2.495 11.001 1.00 86.38 81 LEU A N 1
ATOM 623 C CA . LEU A 1 81 ? -7.492 -2.967 11.816 1.00 86.38 81 LEU A CA 1
ATOM 624 C C . LEU A 1 81 ? -7.988 -3.840 12.973 1.00 86.38 81 LEU A C 1
ATOM 626 O O . LEU A 1 81 ? -7.397 -4.879 13.242 1.00 86.38 81 LEU A O 1
ATOM 630 N N . GLY A 1 82 ? -9.083 -3.435 13.620 1.00 84.94 82 GLY A N 1
ATOM 631 C CA . GLY A 1 82 ? -9.647 -4.144 14.763 1.00 84.94 82 GLY A CA 1
ATOM 632 C C . GLY A 1 82 ? -11.016 -3.604 15.192 1.00 84.94 82 GLY A C 1
ATOM 633 O O . GLY A 1 82 ? -11.434 -2.539 14.722 1.00 84.94 82 GLY A O 1
ATOM 634 N N . PRO A 1 83 ? -11.738 -4.357 16.039 1.00 85.25 83 PRO A N 1
ATOM 635 C CA . PRO A 1 83 ? -12.967 -3.891 16.673 1.00 85.25 83 PRO A CA 1
ATOM 636 C C . PRO A 1 83 ? -12.669 -2.807 17.722 1.00 85.25 83 PRO A C 1
ATOM 638 O O . PRO A 1 83 ? -11.612 -2.827 18.346 1.00 85.25 83 PRO A O 1
ATOM 641 N N . GLY A 1 84 ? -13.612 -1.887 17.932 1.00 86.12 84 GLY A N 1
ATOM 642 C CA . GLY A 1 84 ? -13.458 -0.749 18.841 1.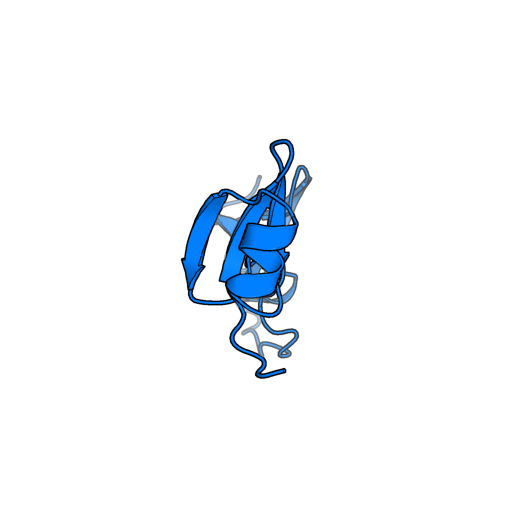00 86.12 84 GLY A CA 1
ATOM 643 C C . GLY A 1 84 ? -12.974 0.521 18.142 1.00 86.12 84 GLY A C 1
ATOM 644 O O . GLY A 1 84 ? -12.657 0.516 16.953 1.00 86.12 84 GLY A O 1
ATOM 645 N N . ALA A 1 85 ? -12.966 1.630 18.877 1.00 87.06 85 ALA A N 1
ATOM 646 C CA . ALA A 1 85 ? -12.436 2.893 18.381 1.00 87.06 85 ALA A CA 1
ATOM 647 C C . ALA A 1 85 ? -10.900 2.872 18.353 1.00 87.06 85 ALA A C 1
ATOM 649 O O . ALA A 1 85 ? -10.268 2.241 19.201 1.00 87.06 85 ALA A O 1
ATOM 650 N N . CYS A 1 86 ? -10.330 3.561 17.365 1.00 81.69 86 CYS A N 1
ATOM 651 C CA . CYS A 1 86 ? -9.037 4.209 17.533 1.00 81.6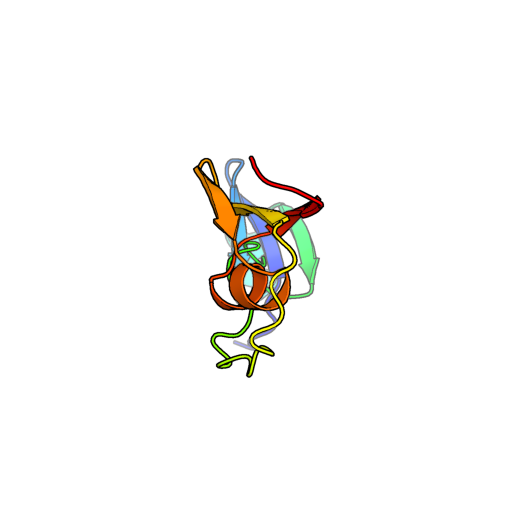9 86 CYS A CA 1
ATOM 652 C C . CYS A 1 86 ? -9.259 5.463 18.404 1.00 81.69 86 CYS A C 1
ATOM 654 O O . CYS A 1 86 ? -8.329 5.801 19.151 1.00 81.69 86 CYS A O 1
#

Mean predicted aligned error: 11.08 Å

Organism: NCBI:txid391937